Protein AF-A0A0R3LF61-F1 (afdb_monomer)

Nearest PDB structures (foldseek):
  8sc1-assembly1_A  TM=8.334E-01  e=3.312E-03  Homo sapiens
  9b1o-assembly1_A  TM=9.530E-01  e=9.909E-03  Homo sapiens
  8bvs-assembly1_A  TM=9.180E-01  e=1.112E-02  Rattus norvegicus
  8wjq-assembly1_A  TM=9.591E-01  e=2.097E-02  Homo sapiens
  8jtv-assembly1_A  TM=8.103E-01  e=8.829E-03  Homo sapiens

Radius of gyration: 20.9 Å; Cα contacts (8 Å, |Δi|>4): 78; chains: 1; bounding box: 53×42×51 Å

Foldseek 3Di:
DVVLLVLLCVVLVVVCVPPDLVVQLVVLVVQLVVLVVVLQVDDDPVSVVVSVSSNSSSVNSNVVSVLVVLVVPDDPVCSVVVVVVVVVVVVVVVVVVVVVCVVVQVVCPPVPNPHPPVPPDVPPPPPPVVVVPDDDD

Solvent-accessible surface area (backbone atoms only — not comparable to full-atom values): 7851 Å² total; per-residue (Å²): 120,66,65,24,50,54,51,11,48,59,57,38,52,59,45,38,75,70,68,43,60,72,56,43,41,54,51,22,51,51,48,23,51,51,29,50,55,53,37,73,73,52,89,48,73,69,57,37,54,52,32,49,42,57,20,41,21,21,51,44,30,33,55,57,44,49,59,53,53,49,63,75,74,38,58,88,91,48,44,69,59,54,51,50,51,54,50,50,51,59,62,48,48,56,57,52,52,52,50,52,47,64,58,52,67,81,60,58,90,73,84,63,62,98,45,100,58,77,79,57,60,83,79,69,71,55,70,70,64,56,68,73,70,60,86,77,130

Structure (mmCIF, N/CA/C/O backbone):
data_AF-A0A0R3LF61-F1
#
_entry.id   AF-A0A0R3LF61-F1
#
loop_
_atom_site.group_PDB
_atom_site.id
_atom_site.type_symbol
_atom_site.label_atom_id
_atom_site.label_alt_id
_atom_site.label_comp_id
_atom_site.label_asym_id
_atom_site.label_entity_id
_atom_site.label_seq_id
_atom_site.pdbx_PDB_ins_code
_atom_site.Cartn_x
_atom_site.Cartn_y
_atom_site.Cartn_z
_atom_site.occupancy
_atom_site.B_iso_or_equiv
_atom_site.auth_seq_id
_atom_site.auth_comp_id
_atom_site.auth_asym_id
_atom_site.auth_atom_id
_atom_site.pdbx_PDB_model_num
ATOM 1 N N . MET A 1 1 ? -4.895 6.795 -13.234 1.00 61.06 1 MET A N 1
ATOM 2 C CA . MET A 1 1 ? -4.624 7.646 -12.064 1.00 61.06 1 MET A CA 1
ATOM 3 C C . MET A 1 1 ? -5.903 7.995 -11.327 1.00 61.06 1 MET A C 1
ATOM 5 O O . MET A 1 1 ? -5.925 7.800 -10.132 1.00 61.06 1 MET A O 1
ATOM 9 N N . PHE A 1 2 ? -6.982 8.457 -11.977 1.00 75.50 2 PHE A N 1
ATOM 10 C CA . PHE A 1 2 ? -8.253 8.658 -11.252 1.00 75.50 2 PHE A CA 1
ATOM 11 C C . PHE A 1 2 ? -9.164 7.424 -11.220 1.00 75.50 2 PHE A C 1
ATOM 13 O O . PHE A 1 2 ? -9.898 7.228 -10.260 1.00 75.50 2 PHE A O 1
ATOM 20 N N . ALA A 1 3 ? -9.118 6.570 -12.244 1.00 83.38 3 ALA A N 1
ATOM 21 C CA . ALA A 1 3 ? -9.973 5.385 -12.287 1.00 83.38 3 ALA A CA 1
ATOM 22 C C . ALA A 1 3 ? -9.611 4.348 -11.201 1.00 83.38 3 ALA A C 1
ATOM 24 O O . ALA A 1 3 ? -10.500 3.701 -10.662 1.00 83.38 3 ALA A O 1
ATOM 25 N N . ASP A 1 4 ? -8.334 4.226 -10.835 1.00 82.56 4 ASP A N 1
ATOM 26 C CA . ASP A 1 4 ? -7.852 3.320 -9.787 1.00 82.56 4 ASP A CA 1
ATOM 27 C C . ASP A 1 4 ? -8.333 3.766 -8.400 1.00 82.56 4 ASP A C 1
ATOM 29 O O . ASP A 1 4 ? -8.846 2.940 -7.648 1.00 82.56 4 ASP A O 1
ATOM 33 N N . LEU A 1 5 ? -8.302 5.076 -8.128 1.00 82.94 5 LEU A N 1
ATOM 34 C CA . LEU A 1 5 ? -8.897 5.692 -6.936 1.00 82.94 5 LEU A CA 1
ATOM 35 C C . LEU A 1 5 ? -10.401 5.410 -6.829 1.00 82.94 5 LEU A C 1
ATOM 37 O O . LEU A 1 5 ? -10.881 4.962 -5.787 1.00 82.94 5 LEU A O 1
ATOM 41 N N . PHE A 1 6 ? -11.154 5.646 -7.908 1.00 84.81 6 PHE A N 1
ATOM 42 C CA . PHE A 1 6 ? -12.602 5.417 -7.927 1.00 84.81 6 PHE A CA 1
ATOM 43 C C . PHE A 1 6 ? -12.953 3.946 -7.694 1.00 84.81 6 PHE A C 1
ATOM 45 O O . PHE A 1 6 ? -13.806 3.640 -6.862 1.00 84.81 6 PHE A O 1
ATOM 52 N N . VAL A 1 7 ? -12.287 3.035 -8.407 1.00 84.12 7 VAL A N 1
ATOM 53 C CA . VAL A 1 7 ? -12.545 1.594 -8.296 1.00 84.12 7 VAL A CA 1
ATOM 54 C C . VAL A 1 7 ? -12.113 1.071 -6.926 1.00 84.12 7 VAL A C 1
ATOM 56 O O . VAL A 1 7 ? -12.883 0.353 -6.290 1.00 84.12 7 VAL A O 1
ATOM 59 N N . GLY A 1 8 ? -10.935 1.467 -6.438 1.00 80.69 8 GLY A N 1
ATOM 60 C CA . GLY A 1 8 ? -10.437 1.098 -5.112 1.00 80.69 8 GLY A CA 1
ATOM 61 C C . GLY A 1 8 ? -11.384 1.536 -4.004 1.00 80.69 8 GLY A C 1
ATOM 62 O O . GLY A 1 8 ? -11.808 0.714 -3.197 1.00 80.69 8 GLY A O 1
ATOM 63 N N . THR A 1 9 ? -11.812 2.797 -4.018 1.00 78.25 9 THR A N 1
ATOM 64 C CA . THR A 1 9 ? -12.671 3.344 -2.959 1.00 78.25 9 THR A CA 1
ATOM 65 C C . THR A 1 9 ? -14.073 2.726 -2.970 1.00 78.25 9 THR A C 1
ATOM 67 O O . THR A 1 9 ? -14.601 2.395 -1.910 1.00 78.25 9 THR A O 1
ATOM 70 N N . LEU A 1 10 ? -14.675 2.519 -4.149 1.00 79.81 10 LEU A N 1
ATOM 71 C CA . LEU A 1 10 ? -16.012 1.919 -4.269 1.00 79.81 10 LEU A CA 1
ATOM 72 C C . LEU A 1 10 ? -16.028 0.449 -3.847 1.00 79.81 10 LEU A C 1
ATOM 74 O O . LEU A 1 10 ? -16.894 0.038 -3.076 1.00 79.81 10 LEU A O 1
ATOM 78 N N . VAL A 1 11 ? -15.078 -0.342 -4.349 1.00 76.06 11 VAL A N 1
ATOM 79 C CA . VAL A 1 11 ? -15.044 -1.787 -4.099 1.00 76.06 11 VAL A CA 1
ATOM 80 C C . VAL A 1 11 ? -14.615 -2.068 -2.664 1.00 76.06 11 VAL A C 1
ATOM 82 O O . VAL A 1 11 ? -15.277 -2.834 -1.965 1.00 76.06 11 VAL A O 1
ATOM 85 N N . PHE A 1 12 ? -13.540 -1.433 -2.193 1.00 73.38 12 PHE A N 1
ATOM 86 C CA . PHE A 1 12 ? -12.998 -1.725 -0.869 1.00 73.38 12 PHE A CA 1
ATOM 87 C C . PHE A 1 12 ? -13.698 -0.976 0.257 1.00 73.38 12 PHE A C 1
ATOM 89 O O . PHE A 1 12 ? -13.703 -1.496 1.366 1.00 73.38 12 PHE A O 1
ATOM 96 N N . GLY A 1 13 ? -14.365 0.152 -0.005 1.00 69.62 13 GLY A N 1
ATOM 97 C CA . GLY A 1 13 ? -15.243 0.785 0.982 1.00 69.62 13 GLY A CA 1
ATOM 98 C C . GLY A 1 13 ? -16.367 -0.160 1.414 1.00 69.62 13 GLY A C 1
ATOM 99 O O . GLY A 1 13 ? -16.535 -0.432 2.598 1.00 69.62 13 GLY A O 1
ATOM 100 N N . GLN A 1 14 ? -17.061 -0.775 0.450 1.00 70.56 14 GLN A N 1
ATOM 101 C CA . GLN A 1 14 ? -18.128 -1.737 0.749 1.00 70.56 14 GLN A CA 1
ATOM 102 C C . GLN A 1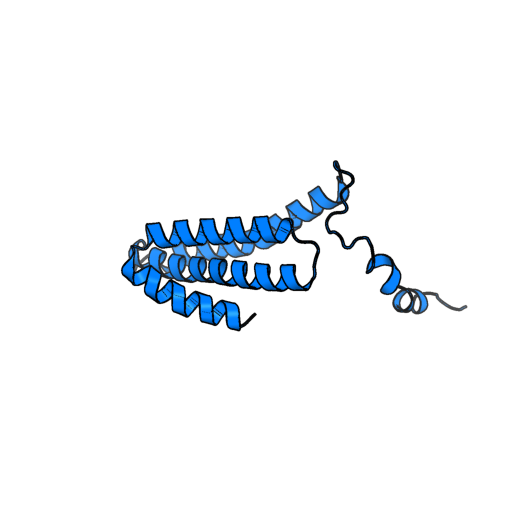 14 ? -17.605 -3.050 1.347 1.00 70.56 14 GLN A C 1
ATOM 104 O O . GLN A 1 14 ? -18.284 -3.681 2.160 1.00 70.56 14 GLN A O 1
ATOM 109 N N . LEU A 1 15 ? -16.409 -3.487 0.941 1.00 68.88 15 LEU A N 1
ATOM 110 C CA . LEU A 1 15 ? -15.804 -4.719 1.444 1.00 68.88 15 LEU A CA 1
ATOM 111 C C . LEU A 1 15 ? -15.276 -4.556 2.881 1.00 68.88 15 LEU A C 1
ATOM 113 O O . LEU A 1 15 ? -15.439 -5.473 3.691 1.00 68.88 15 LEU A O 1
ATOM 117 N N . ALA A 1 16 ? -14.709 -3.388 3.208 1.00 66.25 16 ALA A N 1
ATOM 118 C CA . ALA A 1 16 ? -14.234 -3.009 4.543 1.00 66.25 16 ALA A CA 1
ATOM 119 C C . ALA A 1 16 ? -15.353 -3.046 5.586 1.00 66.25 16 ALA A C 1
ATOM 121 O O . ALA A 1 16 ? -15.143 -3.559 6.689 1.00 66.25 16 ALA A O 1
ATOM 122 N N . ASP A 1 17 ? -16.547 -2.593 5.208 1.00 69.38 17 ASP A N 1
ATOM 123 C CA . ASP A 1 17 ? -17.712 -2.573 6.091 1.00 69.38 17 ASP A CA 1
ATOM 124 C C . ASP A 1 17 ? -18.287 -3.975 6.355 1.00 69.38 17 ASP A C 1
ATOM 126 O O . ASP A 1 17 ? -18.960 -4.190 7.363 1.00 69.38 17 ASP A O 1
ATOM 130 N N . ARG A 1 18 ? -18.015 -4.957 5.481 1.00 73.19 18 ARG A N 1
ATOM 131 C CA . ARG A 1 18 ? -18.691 -6.267 5.506 1.00 73.19 18 ARG A CA 1
ATOM 132 C C . ARG A 1 18 ? -17.860 -7.422 6.070 1.00 73.19 18 ARG A C 1
ATOM 134 O O . ARG A 1 18 ? -18.435 -8.334 6.655 1.00 73.19 18 ARG A O 1
ATOM 141 N N . PHE A 1 19 ? -16.536 -7.412 5.897 1.00 69.88 19 PHE A N 1
ATOM 142 C CA . PHE A 1 19 ? -15.663 -8.562 6.213 1.00 69.88 19 PHE A CA 1
ATOM 143 C C . PHE A 1 19 ? -14.801 -8.398 7.476 1.00 69.88 19 PHE A C 1
ATOM 145 O O . PHE A 1 19 ? -14.052 -9.306 7.839 1.00 69.88 19 PHE A O 1
ATOM 152 N N . GLY A 1 20 ? -14.923 -7.267 8.174 1.00 70.06 20 GLY A N 1
ATOM 153 C CA . GLY A 1 20 ? -14.125 -6.954 9.355 1.00 70.06 20 GLY A CA 1
ATOM 154 C C . GLY A 1 20 ? -12.782 -6.320 8.988 1.00 70.06 20 GLY A C 1
ATOM 155 O O . GLY A 1 20 ? -11.991 -6.860 8.211 1.00 70.06 20 GLY A O 1
ATOM 156 N N . ARG A 1 21 ? -12.502 -5.158 9.587 1.00 69.00 21 ARG A N 1
ATOM 157 C CA . ARG A 1 21 ? -11.380 -4.272 9.220 1.00 69.00 21 ARG A CA 1
ATOM 158 C C . ARG A 1 21 ? -10.012 -4.941 9.160 1.00 69.00 21 ARG A C 1
ATOM 160 O O . ARG A 1 21 ? -9.220 -4.622 8.280 1.00 69.00 21 ARG A O 1
ATOM 167 N N . ARG A 1 22 ? -9.728 -5.883 10.065 1.00 74.12 22 ARG A N 1
ATOM 168 C CA . ARG A 1 22 ? -8.421 -6.554 10.123 1.00 74.12 22 ARG A CA 1
ATOM 169 C C . ARG A 1 22 ? -8.176 -7.466 8.918 1.00 74.12 22 ARG A C 1
ATOM 171 O O . ARG A 1 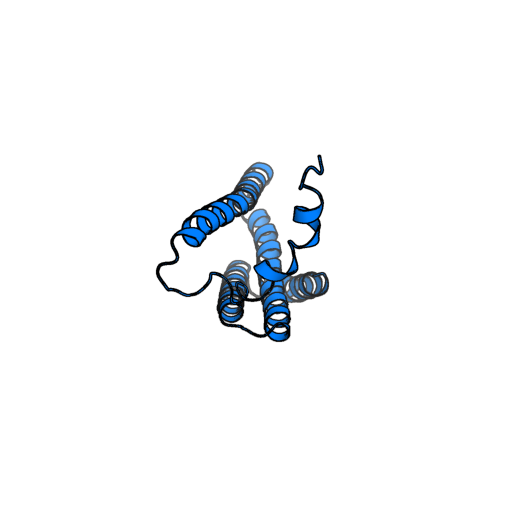22 ? -7.067 -7.482 8.397 1.00 74.12 22 ARG A O 1
ATOM 178 N N . LEU A 1 23 ? -9.197 -8.202 8.475 1.00 79.06 23 LEU A N 1
ATOM 179 C CA . LEU A 1 23 ? -9.075 -9.124 7.346 1.00 79.06 23 LEU A CA 1
ATOM 180 C C . LEU A 1 23 ? -8.910 -8.354 6.032 1.00 79.06 23 LEU A C 1
ATOM 182 O O . LEU A 1 23 ? -8.070 -8.705 5.209 1.00 79.06 23 LEU A O 1
ATOM 186 N N . VAL A 1 24 ? -9.672 -7.270 5.874 1.00 80.69 24 VAL A N 1
ATOM 187 C CA . VAL A 1 24 ? -9.635 -6.426 4.672 1.00 80.69 24 VAL A CA 1
ATOM 188 C C . VAL A 1 24 ? -8.295 -5.712 4.536 1.00 80.69 24 VAL A C 1
ATOM 190 O O . VAL A 1 24 ? -7.729 -5.706 3.447 1.00 80.69 24 VAL A O 1
ATOM 193 N N . PHE A 1 25 ? -7.732 -5.215 5.642 1.00 81.62 25 PHE A N 1
ATOM 194 C CA . PHE A 1 25 ? -6.393 -4.628 5.644 1.00 81.62 25 PHE A CA 1
ATOM 195 C C . PHE A 1 25 ? -5.323 -5.627 5.178 1.00 81.62 25 PHE A C 1
ATOM 197 O O . PHE A 1 25 ? -4.549 -5.337 4.269 1.00 81.62 25 PHE A O 1
ATOM 204 N N . THR A 1 26 ? -5.299 -6.838 5.748 1.00 83.00 26 THR A N 1
ATOM 205 C CA . THR A 1 26 ? -4.319 -7.862 5.352 1.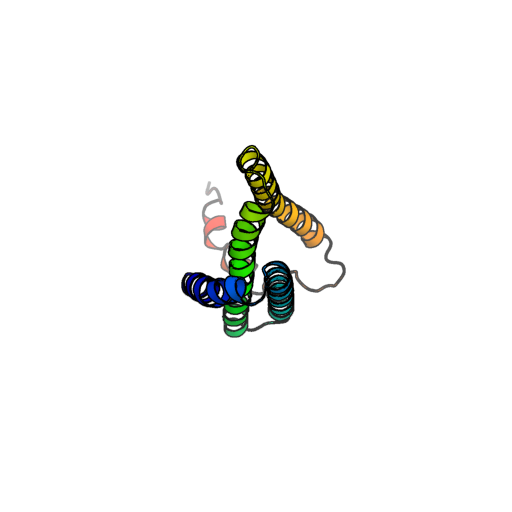00 83.00 26 THR A CA 1
ATOM 206 C C . THR A 1 26 ? -4.521 -8.329 3.908 1.00 83.00 26 THR A C 1
ATOM 208 O O . THR A 1 26 ? -3.541 -8.527 3.193 1.00 83.00 26 THR A O 1
ATOM 211 N N . ALA A 1 27 ? -5.766 -8.471 3.448 1.00 84.31 27 ALA A N 1
ATOM 212 C CA . ALA A 1 27 ? -6.064 -8.849 2.069 1.00 84.31 27 ALA A CA 1
ATOM 213 C C . ALA A 1 27 ? -5.619 -7.775 1.061 1.00 84.31 27 ALA A C 1
ATOM 215 O O . ALA A 1 27 ? -5.012 -8.116 0.046 1.00 84.31 27 ALA A O 1
ATOM 216 N N . ALA A 1 28 ? -5.862 -6.493 1.354 1.00 83.50 28 ALA A N 1
ATOM 217 C CA . ALA A 1 28 ? -5.409 -5.375 0.526 1.00 83.50 28 ALA A CA 1
ATOM 218 C C . ALA A 1 28 ? -3.875 -5.319 0.445 1.00 83.50 28 ALA A C 1
ATOM 220 O O . ALA A 1 28 ? -3.320 -5.200 -0.647 1.00 83.50 28 ALA A O 1
ATOM 221 N N . LEU A 1 29 ? -3.189 -5.517 1.575 1.00 84.44 29 LEU A N 1
ATOM 222 C CA . LEU A 1 29 ? -1.727 -5.540 1.631 1.00 84.44 29 LEU A CA 1
ATOM 223 C C . LEU A 1 29 ? -1.132 -6.700 0.814 1.00 84.44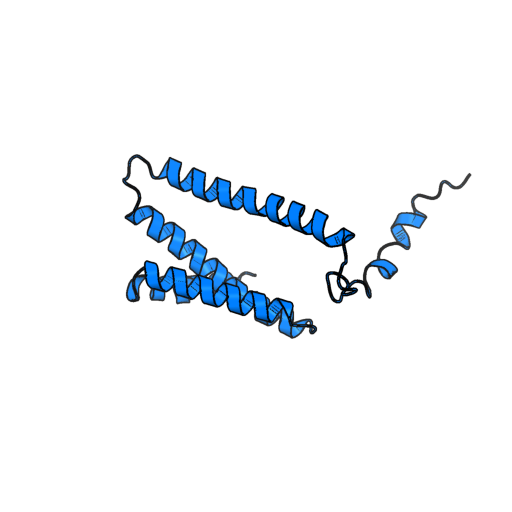 29 LEU A C 1
ATOM 225 O O . LEU A 1 29 ? -0.160 -6.518 0.075 1.00 84.44 29 LEU A O 1
ATOM 229 N N . LEU A 1 30 ? -1.728 -7.894 0.910 1.00 88.69 30 LEU A N 1
ATOM 230 C CA . LEU A 1 30 ? -1.326 -9.056 0.112 1.00 88.69 30 LEU A CA 1
ATOM 231 C C . LEU A 1 30 ? -1.555 -8.815 -1.381 1.00 88.69 30 LEU A C 1
ATOM 233 O O . LEU A 1 30 ? -0.677 -9.116 -2.189 1.00 88.69 30 LEU A O 1
ATOM 237 N N . TRP A 1 31 ? -2.701 -8.236 -1.745 1.00 87.56 31 TRP A N 1
ATOM 238 C CA . TRP A 1 31 ? -3.016 -7.880 -3.126 1.00 87.56 31 TRP A CA 1
ATOM 239 C C . TRP A 1 31 ? -2.013 -6.878 -3.696 1.00 87.56 31 TRP A C 1
ATOM 241 O O . TRP A 1 31 ? -1.461 -7.106 -4.772 1.00 87.56 31 TRP A O 1
ATOM 251 N N . TYR A 1 32 ? -1.736 -5.797 -2.962 1.00 85.75 32 TYR A N 1
ATOM 252 C CA . TYR A 1 32 ? -0.768 -4.779 -3.362 1.00 85.75 32 TYR A CA 1
ATOM 253 C C . TYR A 1 32 ? 0.626 -5.380 -3.554 1.00 85.75 32 TYR A C 1
ATOM 255 O O . TYR A 1 32 ? 1.256 -5.162 -4.588 1.00 85.75 32 TYR A O 1
ATOM 263 N N . THR A 1 33 ? 1.078 -6.205 -2.607 1.00 86.81 33 THR A N 1
ATOM 264 C CA . THR A 1 33 ? 2.395 -6.856 -2.674 1.00 86.81 33 THR A CA 1
ATOM 265 C C . THR A 1 33 ? 2.490 -7.807 -3.869 1.00 86.81 33 THR A C 1
ATOM 267 O O . THR A 1 33 ? 3.482 -7.783 -4.598 1.00 86.81 33 THR A O 1
ATOM 270 N N . ALA A 1 34 ? 1.452 -8.609 -4.122 1.00 88.38 34 ALA A N 1
ATOM 271 C CA . ALA A 1 34 ? 1.404 -9.507 -5.273 1.00 88.38 34 ALA A CA 1
ATOM 272 C C . ALA A 1 34 ? 1.400 -8.735 -6.603 1.00 88.38 34 ALA A C 1
ATOM 274 O O . ALA A 1 34 ? 2.155 -9.069 -7.516 1.00 88.38 34 ALA A O 1
ATOM 275 N N . ALA A 1 35 ? 0.600 -7.671 -6.707 1.00 85.56 35 ALA A N 1
ATOM 276 C CA . ALA A 1 35 ? 0.542 -6.829 -7.898 1.00 85.56 35 ALA A CA 1
ATOM 277 C C . ALA A 1 35 ? 1.870 -6.095 -8.152 1.00 85.56 35 ALA A C 1
ATOM 279 O O . ALA A 1 35 ? 2.323 -6.033 -9.294 1.00 85.56 35 ALA A O 1
ATOM 280 N N . ALA A 1 36 ? 2.527 -5.593 -7.102 1.00 81.50 36 ALA A N 1
ATOM 281 C CA . ALA A 1 36 ? 3.836 -4.951 -7.190 1.00 81.50 36 ALA A CA 1
ATOM 282 C C . ALA A 1 36 ? 4.940 -5.935 -7.617 1.00 81.50 36 ALA A C 1
ATOM 284 O O . ALA A 1 36 ? 5.776 -5.595 -8.455 1.00 81.50 36 ALA A O 1
ATOM 285 N N . ALA A 1 37 ? 4.917 -7.168 -7.102 1.00 84.12 37 ALA A N 1
ATOM 286 C CA . ALA A 1 37 ? 5.844 -8.218 -7.521 1.00 84.12 37 ALA A CA 1
ATOM 287 C C . ALA A 1 37 ? 5.654 -8.585 -9.001 1.00 84.12 37 ALA A C 1
ATOM 289 O O . ALA A 1 37 ? 6.628 -8.687 -9.745 1.00 84.12 37 ALA A O 1
ATOM 290 N N . LEU A 1 38 ? 4.404 -8.714 -9.457 1.00 82.62 38 LEU A N 1
ATOM 291 C CA . LEU A 1 38 ? 4.097 -8.971 -10.867 1.00 82.62 38 LEU A CA 1
ATOM 292 C C . LEU A 1 38 ? 4.540 -7.813 -11.764 1.00 82.62 38 LEU A C 1
ATOM 294 O O . LEU A 1 38 ? 5.134 -8.059 -12.812 1.00 82.62 38 LEU A O 1
ATOM 298 N N . LEU A 1 39 ? 4.313 -6.568 -11.332 1.00 77.69 39 LEU A N 1
ATOM 299 C CA . LEU A 1 39 ? 4.755 -5.360 -12.029 1.00 77.69 39 LEU A CA 1
ATOM 300 C C . LEU A 1 39 ? 6.277 -5.348 -12.234 1.00 77.69 39 LEU A C 1
ATOM 302 O O . LEU A 1 39 ? 6.732 -5.015 -13.326 1.00 77.69 39 LEU A O 1
ATOM 306 N N . ALA A 1 40 ? 7.051 -5.762 -11.226 1.00 73.62 40 ALA A N 1
ATOM 307 C CA . ALA A 1 40 ? 8.510 -5.847 -11.310 1.00 73.62 40 ALA A CA 1
ATOM 308 C C . ALA A 1 40 ? 9.001 -6.876 -12.347 1.00 73.62 40 ALA A C 1
ATOM 310 O O . ALA A 1 40 ? 10.096 -6.733 -12.886 1.00 73.62 40 ALA A O 1
ATOM 311 N N . CYS A 1 41 ? 8.194 -7.893 -12.660 1.00 76.44 41 CYS A N 1
ATOM 312 C CA . CYS A 1 41 ? 8.514 -8.896 -13.675 1.00 76.44 41 CYS A CA 1
ATOM 313 C C . CYS A 1 41 ? 8.088 -8.493 -15.101 1.00 76.44 41 CYS A C 1
ATOM 315 O O . CYS A 1 41 ? 8.426 -9.199 -16.056 1.00 76.44 41 CYS A O 1
ATOM 317 N N . GLN A 1 42 ? 7.335 -7.402 -15.287 1.00 76.06 42 GLN A N 1
ATOM 318 C CA . GLN A 1 42 ? 6.818 -7.019 -16.605 1.00 76.06 42 GLN A CA 1
ATOM 319 C C . GLN A 1 42 ? 7.791 -6.165 -17.417 1.00 76.06 42 GLN A C 1
ATOM 321 O O . GLN A 1 42 ? 8.416 -5.236 -16.919 1.00 76.06 42 GLN A O 1
ATOM 326 N N . HIS A 1 43 ? 7.848 -6.464 -18.716 1.00 69.12 43 HIS A N 1
ATOM 327 C CA . HIS A 1 43 ? 8.759 -5.829 -19.671 1.00 69.12 43 HIS A CA 1
ATOM 328 C C . HIS A 1 43 ? 8.027 -5.071 -20.797 1.00 69.12 43 HIS A C 1
ATOM 330 O O . HIS A 1 43 ? 8.670 -4.378 -21.585 1.00 69.12 43 HIS A O 1
ATOM 336 N N . SER A 1 44 ? 6.691 -5.161 -20.863 1.00 75.19 44 SER A N 1
ATOM 337 C CA . SER A 1 44 ? 5.860 -4.483 -21.870 1.00 75.19 44 SER A CA 1
ATOM 338 C C . SER A 1 44 ? 5.157 -3.260 -21.279 1.00 75.19 44 SER A C 1
ATOM 340 O O . SER A 1 44 ? 4.608 -3.335 -20.180 1.00 75.19 44 SER A O 1
ATOM 342 N N . ALA A 1 45 ? 5.110 -2.151 -22.024 1.00 76.19 45 ALA A N 1
ATOM 343 C CA . ALA A 1 45 ? 4.505 -0.896 -21.562 1.00 76.19 45 ALA A CA 1
ATOM 344 C C . ALA A 1 45 ? 3.023 -1.052 -21.163 1.00 76.19 45 ALA A C 1
ATOM 346 O O . ALA A 1 45 ? 2.623 -0.583 -20.098 1.00 76.19 45 ALA A O 1
ATOM 347 N N . ASP A 1 46 ? 2.235 -1.774 -21.963 1.00 78.12 46 ASP A N 1
ATOM 348 C CA . ASP A 1 46 ? 0.802 -1.971 -21.705 1.00 78.12 46 ASP A CA 1
ATOM 349 C C . ASP A 1 46 ? 0.550 -2.807 -20.445 1.00 78.12 46 ASP A C 1
ATOM 351 O O . ASP A 1 46 ? -0.312 -2.483 -19.626 1.00 78.12 46 ASP A O 1
ATOM 355 N N . GLN A 1 47 ? 1.361 -3.850 -20.240 1.00 76.00 47 GLN A N 1
ATOM 356 C CA . GLN A 1 47 ? 1.300 -4.689 -19.043 1.00 76.00 47 GLN A CA 1
ATOM 357 C C . GLN A 1 47 ? 1.671 -3.878 -17.798 1.00 76.00 47 GLN A C 1
ATOM 359 O O . GLN A 1 47 ? 0.961 -3.935 -16.798 1.00 76.00 47 GLN A O 1
ATOM 364 N N . ILE A 1 48 ? 2.722 -3.057 -17.868 1.00 78.69 48 ILE A N 1
ATOM 365 C CA . ILE A 1 48 ? 3.123 -2.167 -16.770 1.00 78.69 48 ILE A CA 1
ATOM 366 C C . ILE A 1 48 ? 1.976 -1.225 -16.388 1.00 78.69 48 ILE A C 1
ATOM 368 O O . ILE A 1 48 ? 1.684 -1.068 -15.205 1.00 78.69 48 ILE A O 1
ATOM 372 N N . ILE A 1 49 ? 1.287 -0.623 -17.361 1.00 83.12 49 ILE A N 1
ATOM 373 C CA . ILE A 1 49 ? 0.152 0.275 -17.095 1.00 83.12 49 ILE A CA 1
ATOM 374 C C . ILE A 1 49 ? -1.001 -0.485 -16.427 1.00 83.12 49 ILE A C 1
ATOM 376 O O . ILE A 1 49 ? -1.559 0.005 -15.443 1.00 83.12 49 ILE A O 1
ATOM 380 N N . PHE A 1 50 ? -1.324 -1.686 -16.911 1.00 85.06 50 PHE A N 1
ATOM 381 C CA . PHE A 1 50 ? -2.390 -2.517 -16.353 1.00 85.06 50 PHE A CA 1
ATOM 382 C C . PHE A 1 50 ? -2.095 -2.97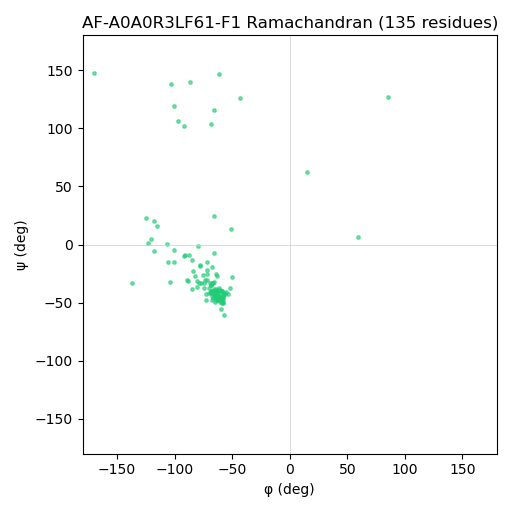5 -14.918 1.00 85.06 50 PHE A C 1
ATOM 384 O O . PHE A 1 50 ? -2.914 -2.779 -14.022 1.00 85.06 50 PHE A O 1
ATOM 391 N N . PHE A 1 51 ? -0.908 -3.528 -14.657 1.00 83.75 51 PHE A N 1
ATOM 392 C CA . PHE A 1 51 ? -0.525 -3.952 -13.308 1.00 83.75 51 PHE A CA 1
ATOM 393 C C . PHE A 1 51 ? -0.391 -2.771 -12.351 1.00 83.75 51 PHE A C 1
ATOM 395 O O . PHE A 1 51 ? -0.723 -2.901 -11.176 1.00 83.75 51 PHE A O 1
ATOM 402 N N . ARG A 1 52 ? 0.020 -1.596 -12.839 1.00 84.06 52 ARG A N 1
ATOM 403 C CA . ARG A 1 52 ? 0.071 -0.378 -12.025 1.00 84.06 52 ARG A CA 1
ATOM 404 C C . ARG A 1 52 ? -1.319 0.125 -11.652 1.00 84.06 52 ARG A C 1
ATOM 406 O O . ARG A 1 52 ? -1.500 0.606 -10.540 1.00 84.06 52 ARG A O 1
ATOM 413 N N . PHE A 1 53 ? -2.296 -0.029 -12.541 1.00 85.94 53 PHE A N 1
ATOM 414 C CA . PHE A 1 53 ? -3.699 0.218 -12.218 1.00 85.94 53 PHE A CA 1
ATOM 415 C C . PHE A 1 53 ? -4.197 -0.750 -11.136 1.00 85.94 53 PHE A C 1
ATOM 417 O O . PHE A 1 53 ? -4.788 -0.326 -10.147 1.00 85.94 53 PHE A O 1
ATOM 424 N N . LEU A 1 54 ? -3.882 -2.040 -11.278 1.00 85.75 54 LEU A N 1
ATOM 425 C CA . LEU A 1 54 ? -4.272 -3.081 -10.326 1.00 85.75 54 LEU A CA 1
ATOM 426 C C . LEU A 1 54 ? -3.628 -2.910 -8.940 1.00 85.75 54 LEU A C 1
ATOM 428 O O . LEU A 1 54 ? -4.290 -3.109 -7.921 1.00 85.75 54 LEU A O 1
ATOM 432 N N . ALA A 1 55 ? -2.350 -2.526 -8.907 1.00 86.25 55 ALA A N 1
ATOM 433 C CA . ALA A 1 55 ? -1.627 -2.193 -7.685 1.00 86.25 55 ALA A CA 1
ATOM 434 C C . ALA A 1 55 ? -2.177 -0.908 -7.048 1.00 86.25 55 ALA A C 1
ATOM 436 O O . ALA A 1 55 ? -2.354 -0.867 -5.834 1.00 86.25 55 ALA A O 1
ATOM 437 N N . GLY A 1 56 ? -2.516 0.104 -7.857 1.00 84.69 56 GLY A N 1
ATOM 438 C CA . GLY A 1 56 ? -3.134 1.348 -7.388 1.00 84.69 56 GLY A CA 1
ATOM 439 C C . GLY A 1 56 ? -4.447 1.106 -6.642 1.00 84.69 56 GLY A C 1
ATOM 440 O O . GLY A 1 56 ? -4.619 1.603 -5.536 1.00 84.69 56 GLY A O 1
ATOM 441 N N . ILE A 1 57 ? -5.321 0.246 -7.176 1.00 86.06 57 ILE A N 1
ATOM 442 C CA . ILE A 1 57 ? -6.577 -0.143 -6.508 1.00 86.06 57 ILE A CA 1
ATOM 443 C C . ILE A 1 57 ? -6.312 -0.723 -5.105 1.00 86.06 57 ILE A C 1
ATOM 445 O O . ILE A 1 57 ? -7.027 -0.393 -4.159 1.00 86.06 57 ILE A O 1
ATOM 449 N N . GLY A 1 58 ? -5.291 -1.576 -4.960 1.00 82.81 58 GLY A N 1
ATOM 450 C CA . GLY A 1 58 ? -4.929 -2.186 -3.675 1.00 82.81 58 GLY A CA 1
ATOM 451 C C . GLY A 1 58 ? -4.318 -1.204 -2.672 1.00 82.81 58 GLY A C 1
ATOM 452 O O . GLY A 1 58 ? -4.619 -1.284 -1.485 1.00 82.81 58 GLY A O 1
ATOM 453 N N . ALA A 1 59 ? -3.501 -0.260 -3.144 1.00 84.62 59 ALA A N 1
ATOM 454 C CA . ALA A 1 59 ? -2.896 0.766 -2.294 1.00 84.62 59 ALA A CA 1
ATOM 455 C C . ALA A 1 59 ? -3.954 1.713 -1.700 1.00 84.62 59 ALA A C 1
ATOM 457 O O . ALA A 1 59 ? -3.933 2.008 -0.507 1.00 84.62 59 ALA A O 1
ATOM 458 N N . GLU A 1 60 ? -4.930 2.136 -2.505 1.00 85.25 60 GLU A N 1
ATOM 459 C CA . GLU A 1 60 ? -6.006 3.025 -2.044 1.00 85.25 60 GLU A CA 1
ATOM 460 C C . GLU A 1 60 ? -6.945 2.328 -1.053 1.00 85.25 60 GLU A C 1
ATOM 462 O O . GLU A 1 60 ? -7.394 2.926 -0.072 1.00 85.25 60 GLU A O 1
ATOM 467 N N . ALA A 1 61 ? -7.181 1.029 -1.246 1.00 82.31 61 ALA A N 1
ATOM 468 C CA . ALA A 1 61 ? -7.926 0.211 -0.297 1.00 82.31 61 ALA A CA 1
ATOM 469 C C . ALA A 1 61 ? -7.285 0.194 1.100 1.00 82.31 61 ALA A C 1
ATOM 471 O O . ALA A 1 61 ? -7.986 0.257 2.116 1.00 82.31 61 ALA A O 1
ATOM 472 N N . GLU A 1 62 ? -5.954 0.122 1.158 1.00 82.81 62 GLU A N 1
ATOM 473 C CA . GLU A 1 62 ? -5.199 0.143 2.407 1.00 82.81 62 GLU A CA 1
ATOM 474 C C . GLU A 1 62 ? -5.374 1.485 3.133 1.00 82.81 62 GLU A C 1
ATOM 476 O O . GLU A 1 62 ? -5.733 1.502 4.311 1.00 82.81 62 GLU A O 1
ATOM 481 N N . ILE A 1 63 ? -5.218 2.604 2.417 1.00 81.88 63 ILE A N 1
ATOM 482 C CA . ILE A 1 63 ? -5.317 3.967 2.968 1.00 81.88 63 ILE A CA 1
ATOM 483 C C . ILE A 1 63 ? -6.698 4.217 3.594 1.00 81.88 63 ILE A C 1
ATOM 485 O O . ILE A 1 63 ? -6.793 4.684 4.735 1.00 81.88 63 ILE A O 1
ATOM 489 N N . VAL A 1 64 ? -7.778 3.848 2.894 1.00 81.56 64 VAL A N 1
ATOM 490 C CA . VAL A 1 64 ? -9.158 4.003 3.394 1.00 81.56 64 VAL A CA 1
ATOM 491 C C . VAL A 1 64 ? -9.397 3.137 4.636 1.00 81.56 64 VAL A C 1
ATOM 493 O O . VAL A 1 64 ? -10.013 3.583 5.615 1.00 81.56 64 VAL A O 1
ATOM 496 N N . THR A 1 65 ? -8.871 1.910 4.634 1.00 81.62 65 THR A N 1
ATOM 497 C CA . THR A 1 65 ? -9.012 0.978 5.759 1.00 81.62 65 THR A CA 1
ATOM 498 C C . THR A 1 65 ? -8.222 1.452 6.982 1.00 81.62 65 THR A C 1
ATOM 500 O O . THR A 1 65 ? -8.744 1.385 8.095 1.00 81.62 65 THR A O 1
ATOM 503 N N . ILE A 1 66 ? -7.010 1.994 6.805 1.00 80.56 66 ILE A N 1
ATOM 504 C CA . ILE A 1 66 ? -6.184 2.561 7.888 1.00 80.56 66 ILE A CA 1
ATOM 505 C C . ILE A 1 66 ? -6.888 3.744 8.548 1.00 80.56 66 ILE A C 1
ATOM 507 O O . ILE A 1 66 ? -6.957 3.802 9.781 1.00 80.56 66 ILE A O 1
ATOM 511 N N . GLY A 1 67 ? -7.416 4.680 7.752 1.00 77.56 67 GLY A N 1
ATOM 512 C CA . GLY A 1 67 ? -8.108 5.861 8.272 1.00 77.56 67 GLY A CA 1
ATOM 513 C C . GLY A 1 67 ? -9.292 5.457 9.146 1.00 77.56 67 GLY A C 1
ATOM 514 O O . GLY A 1 67 ? -9.408 5.887 10.294 1.00 77.56 67 GLY A O 1
ATOM 515 N N . SER A 1 68 ? -10.094 4.525 8.639 1.00 77.69 68 SER A N 1
ATOM 516 C CA . SER A 1 68 ? -11.199 3.904 9.358 1.00 77.69 68 SER A CA 1
ATOM 517 C C . SER A 1 68 ? -10.704 3.257 10.658 1.00 77.69 68 SER A C 1
ATOM 519 O O . SER A 1 68 ? -11.098 3.691 11.744 1.00 77.69 68 SER A O 1
ATOM 521 N N . TYR A 1 69 ? -9.791 2.286 10.580 1.00 75.12 69 TYR A N 1
ATOM 522 C CA . TYR A 1 69 ? -9.277 1.506 11.717 1.00 75.12 69 TYR A CA 1
ATOM 523 C C . TYR A 1 69 ? -8.703 2.382 12.838 1.00 75.12 69 TYR A C 1
ATOM 525 O O . TYR A 1 69 ? -8.984 2.166 14.017 1.00 75.12 69 TYR A O 1
ATOM 533 N N . THR A 1 70 ? -7.981 3.440 12.471 1.00 73.75 70 THR A N 1
ATOM 534 C CA . THR A 1 70 ? -7.413 4.409 13.417 1.00 73.75 70 THR A CA 1
ATOM 535 C C . THR A 1 70 ? -8.499 5.121 14.228 1.00 73.75 70 THR A C 1
ATOM 537 O O . THR A 1 70 ? -8.323 5.351 15.423 1.00 73.75 70 THR A O 1
ATOM 540 N N . THR A 1 71 ? -9.650 5.440 13.629 1.00 73.69 71 THR A N 1
ATOM 541 C CA . THR A 1 71 ? -10.751 6.108 14.350 1.00 73.69 71 THR A CA 1
ATOM 542 C C . THR A 1 71 ? -11.482 5.213 15.352 1.00 73.69 71 THR A C 1
ATOM 544 O O . THR A 1 71 ? -12.022 5.740 16.326 1.00 73.69 71 THR A O 1
ATOM 547 N N . GLU A 1 72 ? -11.473 3.890 15.151 1.00 77.75 72 GLU A N 1
ATOM 548 C CA . GLU A 1 72 ? -12.046 2.919 16.098 1.00 77.75 72 GLU A CA 1
ATOM 549 C C . GLU A 1 72 ? -11.096 2.613 17.258 1.00 77.75 72 GLU A C 1
ATOM 551 O O . GLU A 1 72 ? -11.542 2.450 18.390 1.00 77.75 72 GLU A O 1
ATOM 556 N N . LEU A 1 73 ? -9.789 2.553 16.993 1.00 70.62 73 LEU A N 1
ATOM 557 C CA . LEU A 1 73 ? -8.780 2.225 18.003 1.00 70.62 73 LEU A CA 1
ATOM 558 C C . LEU A 1 73 ? -8.356 3.406 18.871 1.00 70.62 73 LEU A C 1
ATOM 560 O O . LEU A 1 73 ? -7.911 3.199 20.000 1.00 70.62 73 LEU A O 1
ATOM 564 N N . VAL A 1 74 ? -8.447 4.637 18.361 1.00 70.44 74 VAL A N 1
ATOM 565 C CA . VAL A 1 74 ? -7.901 5.806 19.057 1.00 70.44 74 VAL A CA 1
ATOM 566 C C . VAL A 1 74 ? -9.006 6.584 19.793 1.00 70.44 74 VAL A C 1
ATOM 568 O O . VAL A 1 74 ? -9.913 7.135 19.152 1.00 70.44 74 VAL A O 1
ATOM 571 N N . PRO A 1 75 ? -8.923 6.711 21.135 1.00 61.75 75 PRO A N 1
ATOM 572 C CA . PRO A 1 75 ? -9.866 7.507 21.916 1.00 61.75 75 PRO A CA 1
ATOM 573 C C . PRO A 1 75 ? -9.822 8.982 21.491 1.00 61.75 75 PRO A C 1
ATOM 575 O O . PRO A 1 75 ? -8.768 9.506 21.121 1.00 61.75 75 PRO A O 1
ATOM 578 N N . ALA A 1 76 ? -10.973 9.663 21.555 1.00 63.91 76 ALA A N 1
ATOM 579 C CA . ALA A 1 76 ? -11.197 10.996 20.976 1.00 63.91 76 ALA A CA 1
ATOM 580 C C . ALA A 1 76 ? -10.135 12.053 21.344 1.00 63.91 76 ALA A C 1
ATOM 582 O O . ALA A 1 76 ? -9.859 12.942 20.545 1.00 63.91 76 ALA A O 1
ATOM 583 N N . ASN A 1 77 ? -9.495 11.912 22.507 1.00 68.19 77 ASN A N 1
ATOM 584 C CA . ASN A 1 77 ? -8.515 12.859 23.035 1.00 68.19 77 ASN A CA 1
ATOM 585 C C . ASN A 1 77 ? -7.110 12.762 22.388 1.00 68.19 77 ASN A C 1
ATOM 587 O O . ASN A 1 77 ? -6.327 13.701 22.478 1.00 68.19 77 ASN A O 1
ATOM 591 N N . SER A 1 78 ? -6.777 11.655 21.707 1.00 70.00 78 SER A N 1
ATOM 592 C CA . SER A 1 78 ? -5.436 11.431 21.119 1.00 70.00 78 SER A CA 1
ATOM 593 C C . SER A 1 78 ? -5.430 11.216 19.602 1.00 70.00 78 SER A C 1
ATOM 595 O O . SER A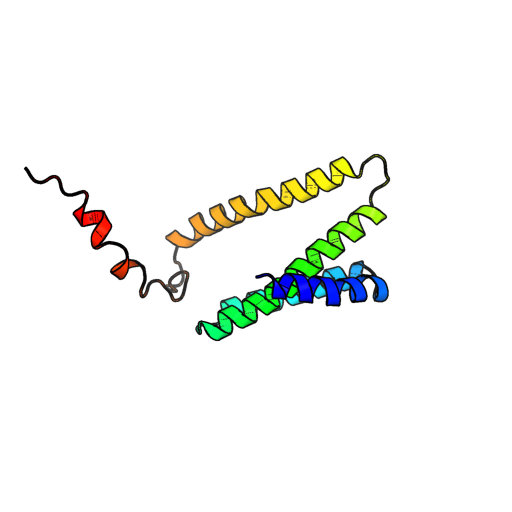 1 78 ? -4.364 10.990 19.026 1.00 70.00 78 SER A O 1
ATOM 597 N N . ARG A 1 79 ? -6.584 11.341 18.928 1.00 70.06 79 ARG A N 1
ATOM 598 C CA . ARG A 1 79 ? -6.722 11.113 17.473 1.00 70.06 79 ARG A CA 1
ATOM 599 C C . ARG A 1 79 ? -5.728 11.927 16.646 1.00 70.06 79 ARG A C 1
ATOM 601 O O . ARG A 1 79 ? -5.099 11.381 15.746 1.00 70.06 79 ARG A O 1
ATOM 608 N N . GLY A 1 80 ? -5.522 13.196 17.007 1.00 72.19 80 GLY A N 1
ATOM 609 C CA . GLY A 1 80 ? -4.581 14.075 16.308 1.00 72.19 80 GLY A CA 1
ATOM 610 C C . GLY A 1 80 ? -3.122 13.616 16.398 1.00 72.19 80 GLY A C 1
ATOM 611 O O . GLY A 1 80 ? -2.401 13.689 15.408 1.00 72.19 80 GLY A O 1
ATOM 612 N N . ARG A 1 81 ? -2.683 13.080 17.549 1.00 76.31 81 ARG A N 1
ATOM 613 C CA . ARG A 1 81 ? -1.294 12.612 17.729 1.00 76.31 81 ARG A CA 1
ATOM 614 C C . ARG A 1 81 ? -1.040 11.321 16.958 1.00 76.31 81 ARG A C 1
ATOM 616 O O . ARG A 1 81 ? -0.016 11.212 16.296 1.00 76.31 81 ARG A O 1
ATOM 623 N N . SER A 1 82 ? -1.977 10.375 16.995 1.00 75.00 82 SER A N 1
ATOM 624 C CA . SER A 1 82 ? -1.870 9.129 16.225 1.00 75.00 82 SER A CA 1
ATOM 625 C C . SER A 1 82 ? -1.862 9.389 14.719 1.00 75.00 82 SER A C 1
ATOM 627 O O . SER A 1 82 ? -1.040 8.821 14.007 1.00 75.00 82 SER A O 1
ATOM 629 N N . PHE A 1 83 ? -2.712 10.301 14.240 1.00 77.69 83 PHE A N 1
ATOM 630 C CA . PHE A 1 83 ? -2.734 10.681 12.828 1.00 77.69 83 PHE A CA 1
ATOM 631 C C . PHE A 1 83 ? -1.444 11.398 12.405 1.00 77.69 83 PHE A C 1
ATOM 633 O O . PHE A 1 83 ? -0.898 11.111 11.343 1.00 77.69 83 PHE A O 1
ATOM 640 N N . ALA A 1 84 ? -0.900 12.271 13.261 1.00 80.75 84 ALA A N 1
ATOM 641 C CA . ALA A 1 84 ? 0.389 12.917 13.019 1.00 80.75 84 ALA A CA 1
ATOM 642 C C . ALA A 1 84 ? 1.546 11.905 12.931 1.00 80.75 84 ALA A C 1
ATOM 644 O O . ALA A 1 84 ? 2.404 12.044 12.064 1.00 80.75 84 ALA A O 1
ATOM 645 N N . PHE A 1 85 ? 1.553 10.864 13.771 1.00 82.62 85 PHE A N 1
ATOM 646 C CA . PHE A 1 85 ? 2.539 9.781 13.689 1.00 82.62 85 PHE A CA 1
ATOM 647 C C . PHE A 1 85 ? 2.420 8.972 12.393 1.00 82.62 85 PHE A C 1
ATOM 649 O O . PHE A 1 85 ? 3.436 8.719 11.749 1.00 82.62 85 PHE A O 1
ATOM 656 N N . LEU A 1 86 ? 1.203 8.602 11.981 1.00 81.19 86 LEU A N 1
ATOM 657 C CA . LEU A 1 86 ? 0.976 7.897 10.712 1.00 81.19 86 LEU A CA 1
ATOM 658 C C . LEU A 1 86 ? 1.471 8.722 9.518 1.00 81.19 86 LEU A C 1
ATOM 660 O O . LEU A 1 86 ? 2.220 8.218 8.684 1.00 81.19 86 LEU A O 1
ATOM 664 N N . GLN A 1 87 ? 1.135 10.012 9.483 1.00 82.75 87 GLN A N 1
ATOM 665 C CA . GLN A 1 87 ? 1.606 10.924 8.440 1.00 82.75 87 GLN A CA 1
ATOM 666 C C . GLN A 1 87 ? 3.130 11.088 8.466 1.00 82.75 87 GLN A C 1
ATOM 668 O O . GLN A 1 87 ? 3.760 11.098 7.412 1.00 82.75 87 GLN A O 1
ATOM 673 N N . ALA A 1 88 ? 3.746 11.171 9.649 1.00 85.81 88 ALA A N 1
ATOM 674 C CA . ALA A 1 88 ? 5.200 11.243 9.770 1.00 85.81 88 ALA A CA 1
ATOM 675 C C . ALA A 1 88 ? 5.890 10.000 9.184 1.00 85.81 88 ALA A C 1
ATOM 677 O O . ALA A 1 88 ? 6.910 10.137 8.511 1.00 85.81 88 ALA A O 1
ATOM 678 N N . ILE A 1 89 ? 5.316 8.808 9.383 1.00 85.19 89 ILE A N 1
ATOM 679 C CA . ILE A 1 89 ? 5.794 7.559 8.769 1.00 85.19 89 ILE A CA 1
ATOM 680 C C . ILE A 1 89 ? 5.617 7.602 7.244 1.00 85.19 89 ILE A C 1
ATOM 682 O O . ILE A 1 89 ? 6.524 7.231 6.503 1.00 85.19 89 ILE A O 1
ATOM 686 N N . GLN A 1 90 ? 4.480 8.100 6.752 1.00 82.06 90 GLN A N 1
ATOM 687 C CA . GLN A 1 90 ? 4.218 8.213 5.315 1.00 82.06 90 GLN A CA 1
ATOM 688 C C . GLN A 1 90 ? 5.224 9.148 4.619 1.00 82.06 90 GLN A C 1
ATOM 690 O O . GLN A 1 90 ? 5.769 8.810 3.569 1.00 82.06 90 GLN A O 1
ATOM 695 N N . PHE A 1 91 ? 5.507 10.310 5.216 1.00 85.31 91 PHE A N 1
ATOM 696 C CA . PHE A 1 91 ? 6.466 11.272 4.672 1.00 85.31 91 PHE A CA 1
ATOM 697 C C . PHE A 1 91 ? 7.914 10.814 4.804 1.00 85.31 91 PHE A C 1
ATOM 699 O O . PHE A 1 91 ? 8.720 11.166 3.948 1.00 85.31 91 PHE A O 1
ATOM 706 N N . SER A 1 92 ? 8.259 10.038 5.836 1.00 85.69 92 SER A N 1
ATOM 707 C CA . SER A 1 92 ? 9.608 9.485 5.985 1.00 85.69 92 SER A CA 1
ATOM 708 C C . SER A 1 92 ? 9.870 8.310 5.042 1.00 85.69 92 SER A C 1
ATOM 710 O O . SER A 1 92 ? 11.007 8.124 4.616 1.00 85.69 92 SER A O 1
ATOM 712 N N . ALA A 1 93 ? 8.835 7.578 4.619 1.00 83.06 93 ALA A N 1
ATOM 713 C CA . ALA A 1 93 ? 8.980 6.482 3.665 1.00 83.06 93 ALA A CA 1
ATOM 714 C C . ALA A 1 93 ? 9.577 6.938 2.318 1.00 83.06 93 ALA A C 1
ATOM 716 O O . ALA A 1 93 ? 10.440 6.255 1.769 1.00 83.06 93 ALA A O 1
ATOM 717 N N . VAL A 1 94 ? 9.179 8.109 1.803 1.00 82.25 94 VAL A N 1
ATOM 718 C CA . VAL A 1 94 ? 9.664 8.652 0.517 1.00 82.25 94 VAL A CA 1
ATOM 719 C C . VAL A 1 94 ? 11.191 8.863 0.493 1.00 82.25 94 VAL A C 1
ATOM 721 O O . VAL A 1 94 ? 11.846 8.297 -0.388 1.00 82.25 94 VAL A O 1
ATOM 724 N N . PRO A 1 95 ? 11.807 9.617 1.427 1.00 85.62 95 PRO A N 1
ATOM 725 C CA . PRO A 1 95 ? 13.255 9.766 1.472 1.00 85.62 95 PRO A CA 1
ATOM 726 C C . PRO A 1 95 ? 13.958 8.455 1.824 1.00 85.62 95 PRO A C 1
ATOM 728 O O . PRO A 1 95 ? 15.035 8.212 1.293 1.00 85.62 95 PRO A O 1
ATOM 731 N N . THR A 1 96 ? 13.375 7.576 2.647 1.00 82.69 96 THR A N 1
ATOM 732 C CA . THR A 1 96 ? 13.982 6.264 2.925 1.00 82.69 96 THR A CA 1
ATOM 733 C C . THR A 1 96 ? 14.100 5.422 1.656 1.00 82.69 96 THR A C 1
ATOM 735 O O . THR A 1 96 ? 15.176 4.897 1.381 1.00 82.69 96 THR A O 1
ATOM 738 N N . VAL A 1 97 ? 13.049 5.350 0.833 1.00 79.25 97 VAL A N 1
ATOM 739 C CA . VAL A 1 97 ? 13.097 4.647 -0.460 1.00 79.25 97 VAL A CA 1
ATOM 740 C C . VAL A 1 97 ? 14.087 5.317 -1.412 1.00 79.25 97 VAL A C 1
ATOM 742 O O . VAL A 1 97 ? 14.863 4.619 -2.060 1.00 79.25 97 VAL A O 1
ATOM 745 N N . ALA A 1 98 ? 14.124 6.652 -1.467 1.00 77.88 98 ALA A N 1
ATOM 746 C CA . ALA A 1 98 ? 15.083 7.383 -2.295 1.00 77.88 98 ALA A CA 1
ATOM 747 C C . ALA A 1 98 ? 16.541 7.120 -1.876 1.00 77.88 98 ALA A C 1
ATOM 749 O O . ALA A 1 98 ? 17.395 6.908 -2.734 1.00 77.88 98 ALA A O 1
ATOM 750 N N . LEU A 1 99 ? 16.823 7.0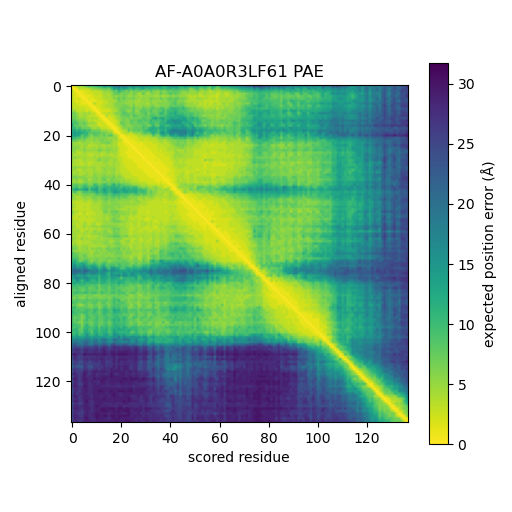70 -0.571 1.00 81.19 99 LEU A N 1
ATOM 751 C CA . LEU A 1 99 ? 18.148 6.760 -0.035 1.00 81.19 99 LEU A CA 1
ATOM 752 C C . LEU A 1 99 ? 18.548 5.312 -0.330 1.00 81.19 99 LEU A C 1
ATOM 754 O O . LEU A 1 99 ? 19.649 5.077 -0.829 1.00 81.19 99 LEU A O 1
ATOM 758 N N . ILE A 1 100 ? 17.645 4.353 -0.106 1.00 78.62 100 ILE A N 1
ATOM 759 C CA . ILE A 1 100 ? 17.875 2.938 -0.436 1.00 78.62 100 ILE A CA 1
ATOM 760 C C . ILE A 1 100 ? 18.144 2.779 -1.936 1.00 78.62 100 ILE A C 1
ATOM 762 O O . ILE A 1 100 ? 19.121 2.135 -2.315 1.00 78.62 100 ILE A O 1
ATOM 766 N N . ALA A 1 101 ? 17.335 3.411 -2.791 1.00 70.75 101 ALA A N 1
ATOM 767 C CA . ALA A 1 101 ? 17.538 3.399 -4.235 1.00 70.75 101 ALA A CA 1
ATOM 768 C C . ALA A 1 101 ? 18.887 4.027 -4.612 1.00 70.75 101 ALA A C 1
ATOM 770 O O . ALA A 1 101 ? 19.640 3.439 -5.382 1.00 70.75 101 ALA A O 1
ATOM 771 N N . SER A 1 102 ? 19.242 5.170 -4.023 1.00 67.75 102 SER A N 1
ATOM 772 C CA . SER A 1 102 ? 20.517 5.847 -4.290 1.00 67.75 102 SER A CA 1
ATOM 773 C C . SER A 1 102 ? 21.744 5.023 -3.889 1.00 67.75 102 SER A C 1
ATOM 775 O O . SER A 1 102 ? 22.794 5.174 -4.503 1.00 67.75 102 SER A O 1
ATOM 777 N N . TYR A 1 103 ? 21.610 4.128 -2.905 1.00 70.75 103 TYR A N 1
ATOM 778 C CA . TYR A 1 103 ? 22.679 3.232 -2.465 1.00 70.75 103 TYR A CA 1
ATOM 779 C C . TYR A 1 103 ? 22.760 1.945 -3.303 1.00 70.75 103 TYR A C 1
ATOM 781 O O . TYR A 1 103 ? 23.853 1.484 -3.625 1.00 70.75 103 TYR A O 1
ATOM 789 N N . PHE A 1 104 ? 21.618 1.377 -3.706 1.00 62.59 104 PHE A N 1
ATOM 790 C CA . PHE A 1 104 ? 21.567 0.157 -4.525 1.00 62.59 104 PHE A CA 1
ATOM 791 C C . PHE A 1 104 ? 21.882 0.396 -6.010 1.00 62.59 104 PHE A C 1
ATOM 793 O O . PHE A 1 104 ? 22.473 -0.469 -6.655 1.00 62.59 104 PHE A O 1
ATOM 800 N N . VAL A 1 105 ? 21.520 1.560 -6.559 1.00 60.62 105 VAL A N 1
ATOM 801 C CA . VAL A 1 105 ? 21.742 1.916 -7.974 1.00 60.62 105 VAL A CA 1
ATOM 802 C C . VAL A 1 105 ? 23.229 1.906 -8.388 1.00 60.62 105 VAL A C 1
ATOM 804 O O . VAL A 1 105 ? 23.521 1.360 -9.452 1.00 60.62 105 VAL A O 1
ATOM 807 N N . PRO A 1 106 ? 24.186 2.437 -7.601 1.00 55.62 106 PRO A N 1
ATOM 808 C CA . PRO A 1 106 ? 25.604 2.388 -7.958 1.00 55.62 106 PRO A CA 1
ATOM 809 C C . PRO A 1 106 ? 26.288 1.032 -7.710 1.00 55.62 106 PRO A C 1
ATOM 811 O O . PRO A 1 106 ? 27.344 0.794 -8.289 1.00 55.62 106 PRO A O 1
ATOM 814 N N . ALA A 1 107 ? 25.724 0.139 -6.885 1.00 54.41 107 ALA A N 1
ATOM 815 C CA . ALA A 1 107 ? 26.387 -1.108 -6.479 1.00 54.41 107 ALA A CA 1
ATOM 816 C C . ALA A 1 107 ? 26.210 -2.287 -7.456 1.00 54.41 107 ALA A C 1
ATOM 818 O O . ALA A 1 107 ? 26.916 -3.277 -7.300 1.00 54.41 107 ALA A O 1
ATOM 819 N N . ALA A 1 108 ? 25.280 -2.198 -8.422 1.00 53.28 108 ALA A N 1
ATOM 820 C CA . ALA A 1 108 ? 25.010 -3.148 -9.518 1.00 53.28 108 ALA A CA 1
ATOM 821 C C . ALA A 1 108 ? 25.637 -4.568 -9.390 1.00 53.28 108 ALA A C 1
ATOM 823 O O . ALA A 1 108 ? 26.417 -4.969 -10.255 1.00 53.28 108 ALA A O 1
ATOM 824 N N . PRO A 1 109 ? 25.295 -5.381 -8.368 1.00 48.81 109 PRO A N 1
ATOM 825 C CA . PRO A 1 109 ? 25.973 -6.661 -8.145 1.00 48.81 109 PRO A CA 1
ATOM 826 C C . PRO A 1 109 ? 25.477 -7.791 -9.068 1.00 48.81 109 PRO A C 1
ATOM 828 O O . PRO A 1 109 ? 25.973 -8.909 -8.989 1.00 48.81 109 PRO A O 1
ATOM 831 N N . LEU A 1 110 ? 24.497 -7.523 -9.942 1.00 49.84 110 LEU A N 1
ATOM 832 C CA . LEU A 1 110 ? 23.810 -8.536 -10.756 1.00 49.84 110 LEU A CA 1
ATOM 833 C C . LEU A 1 110 ? 23.871 -8.301 -12.272 1.00 49.84 110 LEU A C 1
ATOM 835 O O . LEU A 1 110 ? 23.272 -9.075 -13.011 1.00 49.84 110 LEU A O 1
ATOM 839 N N . GLY A 1 111 ? 24.539 -7.249 -12.768 1.00 51.78 111 GLY A N 1
ATOM 840 C CA . GLY A 1 111 ? 24.579 -6.954 -14.215 1.00 51.78 111 GLY A CA 1
ATOM 841 C C . GLY A 1 111 ? 23.201 -6.709 -14.862 1.00 51.78 111 GLY A C 1
ATOM 842 O O . GLY A 1 111 ? 23.099 -6.558 -16.077 1.00 51.78 111 GLY A O 1
ATOM 843 N N . LEU A 1 112 ? 22.145 -6.651 -14.049 1.00 51.31 112 LEU A N 1
ATOM 844 C CA . LEU A 1 112 ? 20.799 -6.261 -14.424 1.00 51.31 112 LEU A CA 1
ATOM 845 C C . LEU A 1 112 ? 20.696 -4.759 -14.177 1.00 51.31 112 LEU A C 1
ATOM 847 O O . LEU A 1 112 ? 20.613 -4.295 -13.041 1.00 51.31 112 LEU A O 1
ATOM 851 N N . GLU A 1 113 ? 20.781 -4.010 -15.271 1.00 48.91 113 GLU A N 1
ATOM 852 C CA . GLU A 1 113 ? 20.494 -2.581 -15.349 1.00 48.91 113 GLU A CA 1
ATOM 853 C C . GLU A 1 113 ? 19.200 -2.295 -14.553 1.00 48.91 113 GLU A C 1
ATOM 855 O O . GLU A 1 113 ? 18.182 -2.942 -14.796 1.00 48.91 113 GLU A O 1
ATOM 860 N N . GLY A 1 114 ? 19.231 -1.361 -13.590 1.00 51.16 114 GLY A N 1
ATOM 861 C CA . GLY A 1 114 ? 18.164 -1.078 -12.601 1.00 51.16 114 GLY A CA 1
ATOM 862 C C . GLY A 1 114 ? 16.833 -0.528 -13.146 1.00 51.16 114 GLY A C 1
ATOM 863 O O . GLY A 1 114 ? 16.111 0.176 -12.450 1.00 51.16 114 GLY A O 1
ATOM 864 N N . TRP A 1 115 ? 16.547 -0.817 -14.408 1.00 53.31 115 TRP A N 1
ATOM 865 C CA . TRP A 1 115 ? 15.285 -0.804 -15.135 1.00 53.31 115 TRP A CA 1
ATOM 866 C C . TRP A 1 115 ? 15.640 -1.480 -16.472 1.00 53.31 115 TRP A C 1
ATOM 868 O O . TRP A 1 115 ? 16.725 -1.210 -16.997 1.00 53.31 115 TRP A O 1
ATOM 878 N N . PRO A 1 116 ? 14.761 -2.227 -17.148 1.00 53.34 116 PRO A N 1
ATOM 879 C CA . PRO A 1 116 ? 14.906 -2.478 -18.595 1.00 53.34 116 PRO A CA 1
ATOM 880 C C . PRO A 1 116 ? 15.118 -1.219 -19.520 1.00 53.34 116 PRO A C 1
ATOM 882 O O . PRO A 1 116 ? 15.012 -1.328 -20.738 1.00 53.34 116 PRO A O 1
ATOM 885 N N . VAL A 1 117 ? 15.425 -0.012 -18.993 1.00 49.84 117 VAL A N 1
ATOM 886 C CA . VAL A 1 117 ? 15.480 1.326 -19.638 1.00 49.84 117 VAL A CA 1
ATOM 887 C C . VAL A 1 117 ? 16.831 2.018 -19.450 1.00 49.84 117 VAL A C 1
ATOM 889 O O . VAL A 1 117 ? 16.966 3.209 -19.713 1.00 49.84 117 VAL A O 1
ATOM 892 N N . LYS A 1 118 ? 17.919 1.291 -19.192 1.00 49.66 118 LYS A N 1
ATOM 893 C CA . LYS A 1 118 ? 19.212 1.859 -19.615 1.00 49.66 118 LYS A CA 1
ATOM 894 C C . LYS A 1 118 ? 19.336 1.966 -21.153 1.00 49.66 118 LYS A C 1
ATOM 896 O O . LYS A 1 118 ? 20.233 2.623 -21.665 1.00 49.66 118 LYS A O 1
ATOM 901 N N . SER A 1 119 ? 18.386 1.419 -21.922 1.00 46.47 119 SER A N 1
ATOM 902 C CA . SER A 1 119 ? 18.523 1.248 -23.374 1.00 46.47 119 SER A CA 1
ATOM 903 C C . SER A 1 119 ? 17.995 2.370 -24.291 1.00 46.47 119 SER A C 1
ATOM 905 O O . SER A 1 119 ? 18.304 2.317 -25.480 1.00 46.47 119 SER A O 1
ATOM 907 N N . ARG A 1 120 ? 17.253 3.403 -23.836 1.00 42.12 120 ARG A N 1
ATOM 908 C CA . ARG A 1 120 ? 16.808 4.495 -24.757 1.00 42.12 120 ARG A CA 1
ATOM 909 C C . ARG A 1 120 ? 16.914 5.942 -24.268 1.00 42.12 120 ARG A C 1
ATOM 911 O O . ARG A 1 120 ? 17.195 6.811 -25.090 1.00 42.12 120 ARG A O 1
ATOM 918 N N . ALA A 1 121 ? 16.737 6.244 -22.983 1.00 43.16 121 ALA A N 1
ATOM 919 C CA . ALA A 1 121 ? 16.650 7.648 -22.552 1.00 43.16 121 ALA A CA 1
ATOM 920 C C . ALA A 1 121 ? 18.018 8.344 -22.406 1.00 43.16 121 ALA A C 1
ATOM 922 O O . ALA A 1 121 ? 18.141 9.528 -22.713 1.00 43.16 121 ALA A O 1
ATOM 923 N N . THR A 1 122 ? 19.076 7.611 -22.042 1.00 46.44 122 THR A N 1
ATOM 924 C CA . THR A 1 122 ? 20.422 8.190 -21.865 1.00 46.44 122 THR A CA 1
ATOM 925 C C . THR A 1 122 ? 21.051 8.672 -23.179 1.00 46.44 122 THR A C 1
ATOM 927 O O . THR A 1 122 ? 21.933 9.523 -23.151 1.00 46.44 122 THR A O 1
ATOM 930 N N . LYS A 1 123 ? 20.579 8.202 -24.345 1.00 40.97 123 LYS A N 1
ATOM 931 C CA . LYS A 1 123 ? 21.117 8.621 -25.653 1.00 40.97 123 LYS A CA 1
ATOM 932 C C . LYS A 1 123 ? 20.271 9.668 -26.391 1.00 40.97 123 LYS A C 1
ATOM 934 O O . LYS A 1 123 ? 20.783 10.282 -27.318 1.00 40.97 123 LYS A O 1
ATOM 939 N N . SER A 1 124 ? 19.013 9.897 -25.996 1.00 43.97 124 SER A N 1
ATOM 940 C CA . SER A 1 124 ? 18.097 10.792 -26.731 1.00 43.97 124 SER A CA 1
ATOM 941 C C . SER A 1 124 ? 17.838 12.147 -26.063 1.00 43.97 124 SER A C 1
ATOM 943 O O . SER A 1 124 ? 17.318 13.037 -26.730 1.00 43.97 124 SER A O 1
ATOM 945 N N . GLN A 1 125 ? 18.175 12.333 -24.780 1.00 45.09 125 GLN A N 1
ATOM 946 C CA . GLN A 1 125 ? 17.776 13.537 -24.033 1.00 45.09 125 GLN A CA 1
ATOM 947 C C . GLN A 1 125 ? 18.874 14.610 -23.885 1.00 45.09 125 GLN A C 1
ATOM 949 O O . GLN A 1 125 ? 18.584 15.707 -23.416 1.00 45.09 125 GLN A O 1
ATOM 954 N N . TYR A 1 126 ? 20.108 14.356 -24.343 1.00 42.81 126 TYR A N 1
ATOM 955 C CA . TYR A 1 126 ? 21.231 15.299 -24.197 1.00 42.81 126 TYR A CA 1
ATOM 956 C C . TYR A 1 126 ? 21.841 15.918 -25.478 1.00 42.81 126 TYR A C 1
ATOM 958 O O . TYR A 1 126 ? 22.923 16.484 -25.348 1.00 42.81 126 TYR A O 1
ATOM 966 N N . PRO A 1 127 ? 21.245 15.915 -26.694 1.00 45.75 127 PRO A N 1
ATOM 967 C CA . PRO A 1 127 ? 21.844 16.703 -27.777 1.00 45.75 127 PRO A CA 1
ATOM 968 C C . PRO A 1 127 ? 21.601 18.216 -27.609 1.00 45.75 127 PRO A C 1
ATOM 970 O O . PRO A 1 127 ? 22.475 19.008 -27.936 1.00 45.75 127 PRO A O 1
ATOM 973 N N . VAL A 1 128 ? 20.457 18.645 -27.049 1.00 51.88 128 VAL A N 1
ATOM 974 C CA . VAL A 1 128 ? 20.076 20.076 -27.036 1.00 51.88 128 VAL A CA 1
ATOM 975 C C . VAL A 1 128 ? 20.601 20.866 -25.828 1.00 51.88 128 VAL A C 1
ATOM 977 O O . VAL A 1 128 ? 20.904 22.048 -25.953 1.00 51.88 128 VAL A O 1
ATOM 980 N N . VAL A 1 129 ? 20.749 20.228 -24.661 1.00 48.16 129 VAL A N 1
ATOM 981 C CA . VAL A 1 129 ? 21.205 20.910 -23.430 1.00 48.16 129 VAL A CA 1
ATOM 982 C C . VAL A 1 129 ? 22.721 21.123 -23.423 1.00 48.16 129 VAL A C 1
ATOM 984 O O . VAL A 1 129 ? 23.183 22.151 -22.938 1.00 48.16 129 VAL A O 1
ATOM 987 N N . LEU A 1 130 ? 23.497 20.211 -24.021 1.00 47.69 130 LEU A N 1
ATOM 988 C CA . LEU A 1 130 ? 24.953 20.368 -24.135 1.00 47.69 130 LEU A CA 1
ATOM 989 C C . LEU A 1 130 ? 25.343 21.420 -25.181 1.00 47.69 130 LEU A C 1
ATOM 991 O O . LEU A 1 130 ? 26.313 22.142 -24.990 1.00 47.69 130 LEU A O 1
ATOM 995 N N . GLN A 1 131 ? 24.539 21.600 -26.232 1.00 55.12 131 GLN A N 1
ATOM 996 C CA . GLN A 1 131 ? 24.811 22.603 -27.265 1.00 55.12 131 GLN A CA 1
ATOM 997 C C . GLN A 1 131 ? 24.581 24.052 -26.788 1.00 55.12 131 GLN A C 1
ATOM 999 O O . GLN A 1 131 ? 25.051 24.994 -27.423 1.00 55.12 131 GLN A O 1
ATOM 1004 N N . CYS A 1 132 ? 23.885 24.233 -25.661 1.00 40.97 132 CYS A N 1
ATOM 1005 C CA . CYS A 1 132 ? 23.628 25.535 -25.045 1.00 40.97 132 CYS A CA 1
ATOM 1006 C C . CYS A 1 132 ? 24.702 25.948 -24.016 1.00 40.97 132 CYS A C 1
ATOM 1008 O O . CYS A 1 132 ? 24.689 27.088 -23.559 1.00 40.97 132 CYS A O 1
ATOM 1010 N N .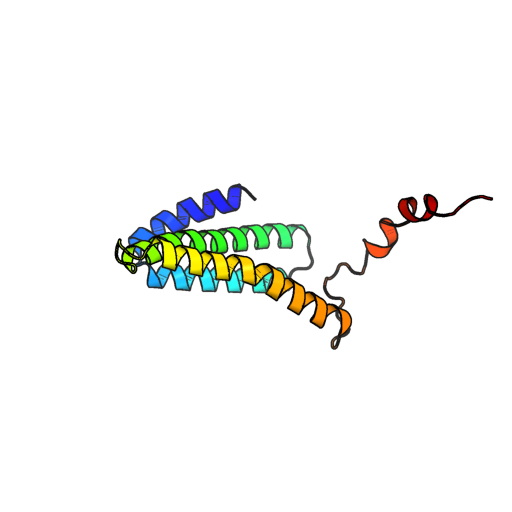 TRP A 1 133 ? 25.612 25.034 -23.656 1.00 41.84 133 TRP A N 1
ATOM 1011 C CA . TRP A 1 133 ? 26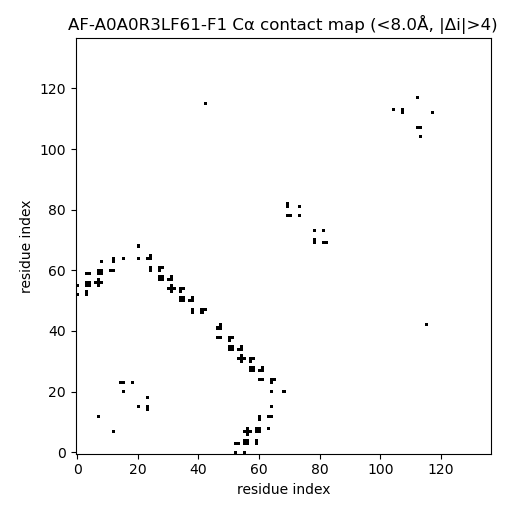.654 25.223 -22.635 1.00 41.84 133 TRP A CA 1
ATOM 1012 C C . TRP A 1 133 ? 28.081 25.111 -23.203 1.00 41.84 133 TRP A C 1
ATOM 1014 O O . TRP A 1 133 ? 29.031 24.898 -22.457 1.00 41.84 133 TRP A O 1
ATOM 1024 N N . GLU A 1 134 ? 28.241 25.281 -24.519 1.00 48.62 134 GLU A N 1
ATOM 1025 C CA . GLU A 1 134 ? 29.543 25.467 -25.167 1.00 48.62 134 GLU A CA 1
ATOM 1026 C C . GLU A 1 134 ? 29.762 26.980 -25.377 1.00 48.62 134 GLU A C 1
ATOM 1028 O O . GLU A 1 134 ? 29.090 27.581 -26.228 1.00 48.62 134 GLU A O 1
ATOM 1033 N N . PRO A 1 135 ? 30.637 27.646 -24.601 1.00 42.44 135 PRO A N 1
ATOM 1034 C CA . PRO A 1 135 ? 30.954 29.045 -24.836 1.00 42.44 135 PRO A CA 1
ATOM 1035 C C . PRO A 1 135 ? 31.725 29.156 -26.157 1.00 42.44 135 PRO A C 1
ATOM 1037 O O . PRO A 1 135 ? 32.905 28.826 -26.247 1.00 42.44 135 PRO A O 1
ATOM 1040 N N . ARG A 1 136 ? 31.037 29.611 -27.210 1.00 48.91 136 ARG A N 1
ATOM 1041 C CA . ARG A 1 136 ? 31.687 30.142 -28.412 1.00 48.91 136 ARG A CA 1
ATOM 1042 C C . ARG A 1 136 ? 32.415 31.426 -28.015 1.00 48.91 136 ARG A C 1
ATOM 1044 O O . ARG A 1 136 ? 31.737 32.356 -27.597 1.00 48.91 136 ARG A O 1
ATOM 1051 N N . SER A 1 137 ? 33.746 31.383 -28.140 1.00 51.72 137 SER A N 1
ATOM 1052 C CA . SER A 1 137 ? 34.720 32.490 -28.268 1.00 51.72 137 SER A CA 1
ATOM 1053 C C . SER A 1 137 ? 34.297 33.867 -27.756 1.00 51.72 137 SER A C 1
ATOM 1055 O O . SER A 1 137 ? 33.436 34.490 -28.421 1.00 51.72 137 SER A O 1
#

InterPro domains:
  IPR011701 Major facilitator superfamily [PF07690] (6-105)
  IPR020846 Major facilitator superfamily domain [PS50850] (1-137)
  IPR036259 MFS transporter superfamily [G3DSA:1.20.1250.20] (1-130)
  IPR036259 MFS transporter superfamily [SSF103473] (6-109)

pLDDT: mean 71.3, std 14.15, range [40.97, 88.69]

Mean predicted aligned error: 12.9 Å

Organism: NCBI:txid280332

Secondary structure (DSSP, 8-state):
-HHHHHHHHHHHHHHHHHH-HHHHHHHHHHHHHHHHHHHHT--SHHHHHHHHHHHHHHHHHHHHHHHHHHHHHS-TTTHHHHHHHHHHHHHHHHHHHHHHHHHHHHH-TTS--SSTTTTTHHHHSSHHHHTTS----

Sequence (137 aa):
MFADLFVGTLVFGQLADRFGRRLVFTAALLWYTAAAALLACQHSADQIIFFRFLAGIGAEAEIVTIGSYTTELVPANSRGRSFAFLQAIQFSAVPTVALIASYFVPAAPLGLEGWPVKSRATKSQYPVVLQCWEPRS